Protein AF-A0A4P5YXC4-F1 (afdb_monomer_lite)

Structure (mmCIF, N/CA/C/O backbone):
data_AF-A0A4P5YXC4-F1
#
_entry.id   AF-A0A4P5YXC4-F1
#
loop_
_atom_site.group_PDB
_atom_site.id
_atom_site.type_symbol
_atom_site.label_atom_id
_atom_site.label_alt_id
_atom_site.label_comp_id
_atom_site.label_asym_id
_atom_site.label_entity_id
_atom_site.label_seq_id
_atom_site.pdbx_PDB_ins_code
_atom_site.Cartn_x
_atom_site.Cartn_y
_atom_site.Cartn_z
_atom_site.occupancy
_atom_site.B_iso_or_equiv
_atom_site.auth_seq_id
_atom_site.auth_comp_id
_atom_site.auth_asym_id
_atom_site.auth_atom_id
_atom_site.pdbx_PDB_model_num
ATOM 1 N N . MET A 1 1 ? 29.047 -9.257 -17.873 1.00 56.41 1 MET A N 1
ATOM 2 C CA . MET A 1 1 ? 28.921 -7.893 -17.320 1.00 56.41 1 MET A CA 1
ATOM 3 C C . MET A 1 1 ? 27.484 -7.741 -16.864 1.00 56.41 1 MET A C 1
ATOM 5 O O . MET A 1 1 ? 26.624 -8.015 -17.694 1.00 56.41 1 MET A O 1
ATOM 9 N N . PRO A 1 2 ? 27.195 -7.421 -15.592 1.00 63.06 2 PRO A N 1
ATOM 10 C CA . PRO A 1 2 ? 25.822 -7.106 -15.215 1.00 63.06 2 PRO A CA 1
ATOM 11 C C . PRO A 1 2 ? 25.358 -5.891 -16.028 1.00 63.06 2 PRO A C 1
ATOM 13 O O . PRO A 1 2 ? 26.150 -4.979 -16.282 1.00 63.06 2 PRO A O 1
ATOM 16 N N . ALA A 1 3 ? 24.108 -5.915 -16.489 1.00 78.81 3 ALA A N 1
ATOM 17 C CA . ALA A 1 3 ? 23.504 -4.765 -17.148 1.00 78.81 3 ALA A CA 1
ATOM 18 C C . ALA A 1 3 ? 23.487 -3.567 -16.180 1.00 78.81 3 ALA A C 1
ATOM 20 O O . ALA A 1 3 ? 23.338 -3.743 -14.969 1.00 78.81 3 ALA A O 1
ATOM 21 N N . THR A 1 4 ? 23.689 -2.355 -16.699 1.00 92.62 4 THR A N 1
ATOM 22 C CA . THR A 1 4 ? 23.615 -1.132 -15.889 1.00 92.62 4 THR A CA 1
ATOM 23 C C . THR A 1 4 ? 22.166 -0.851 -15.490 1.00 92.62 4 THR A C 1
ATOM 25 O O . THR A 1 4 ? 21.237 -1.297 -16.165 1.00 92.62 4 THR A O 1
ATOM 28 N N . LEU A 1 5 ? 21.963 -0.085 -14.412 1.00 93.25 5 LEU A N 1
ATOM 29 C CA . LEU A 1 5 ? 20.622 0.318 -13.976 1.00 93.25 5 LEU A CA 1
ATOM 30 C C . LEU A 1 5 ? 19.839 0.992 -15.112 1.00 93.25 5 LEU A C 1
ATOM 32 O O . LEU A 1 5 ? 18.694 0.628 -15.353 1.00 93.25 5 LEU A O 1
ATOM 36 N N . ASP A 1 6 ? 20.474 1.911 -15.840 1.00 93.88 6 ASP A N 1
ATOM 37 C CA . ASP A 1 6 ? 19.835 2.636 -16.943 1.00 93.88 6 ASP A CA 1
ATOM 38 C C . ASP A 1 6 ? 19.415 1.706 -18.089 1.00 93.88 6 ASP A C 1
ATOM 40 O O . ASP A 1 6 ? 18.335 1.877 -18.653 1.00 93.88 6 ASP A O 1
ATOM 44 N N . ALA A 1 7 ? 20.230 0.693 -18.408 1.00 94.06 7 ALA A N 1
ATOM 45 C CA . ALA A 1 7 ? 19.890 -0.298 -19.426 1.00 94.06 7 ALA A CA 1
ATOM 46 C C . ALA A 1 7 ? 18.699 -1.168 -18.988 1.00 94.06 7 ALA A C 1
ATOM 48 O O . ALA A 1 7 ? 17.749 -1.338 -19.745 1.00 94.06 7 ALA A O 1
ATOM 49 N N . LEU A 1 8 ? 18.697 -1.647 -17.739 1.00 94.50 8 LEU A N 1
ATOM 50 C CA . LEU A 1 8 ? 17.586 -2.436 -17.192 1.00 94.50 8 LEU A CA 1
ATOM 51 C C . LEU A 1 8 ? 16.296 -1.619 -17.064 1.00 94.50 8 LEU A C 1
ATOM 53 O O . LEU A 1 8 ? 15.211 -2.137 -17.314 1.00 94.50 8 LEU A O 1
ATOM 57 N N . ALA A 1 9 ? 16.401 -0.344 -16.690 1.00 94.94 9 ALA A N 1
ATOM 58 C CA . ALA A 1 9 ? 15.260 0.558 -16.617 1.00 94.94 9 ALA A CA 1
ATOM 59 C C . ALA A 1 9 ? 14.668 0.812 -18.009 1.00 94.94 9 ALA A C 1
ATOM 61 O O . ALA A 1 9 ? 13.448 0.787 -18.162 1.00 94.94 9 ALA A O 1
ATOM 62 N N . HIS A 1 10 ? 15.514 1.009 -19.025 1.00 95.69 10 HIS A N 1
ATOM 63 C CA . HIS A 1 10 ? 15.068 1.129 -20.410 1.00 95.69 10 HIS A CA 1
ATOM 64 C C . HIS A 1 10 ? 14.295 -0.118 -20.857 1.00 95.69 10 HIS A C 1
ATOM 66 O O . HIS A 1 10 ? 13.153 0.001 -21.306 1.00 95.69 10 HIS A O 1
ATOM 72 N N . ASP A 1 11 ? 14.873 -1.302 -20.651 1.00 95.75 11 ASP A N 1
ATOM 73 C CA . ASP A 1 11 ? 14.254 -2.577 -21.020 1.00 95.75 11 ASP A CA 1
ATOM 74 C C . ASP A 1 11 ? 12.941 -2.822 -20.258 1.00 95.75 11 ASP A C 1
ATOM 76 O O . ASP A 1 11 ? 11.961 -3.294 -20.830 1.00 95.75 11 ASP A O 1
ATOM 80 N N . ALA A 1 12 ? 12.872 -2.450 -18.977 1.00 96.56 12 ALA A N 1
ATOM 81 C CA . ALA A 1 12 ? 11.651 -2.556 -18.184 1.00 96.56 12 ALA A CA 1
ATOM 82 C C . ALA A 1 12 ? 10.549 -1.608 -18.681 1.00 96.56 12 ALA A C 1
ATOM 84 O O . ALA A 1 12 ? 9.378 -1.983 -18.717 1.00 96.56 12 ALA A O 1
ATOM 85 N N . LEU A 1 13 ? 10.892 -0.379 -19.075 1.00 96.44 13 LEU A N 1
ATOM 86 C CA . LEU A 1 13 ? 9.909 0.629 -19.484 1.00 96.44 13 LEU A CA 1
ATOM 87 C C . LEU A 1 13 ? 9.238 0.314 -20.828 1.00 96.44 13 LEU A C 1
ATOM 89 O O . LEU A 1 13 ? 8.099 0.738 -21.035 1.00 96.44 13 LEU A O 1
ATOM 93 N N . ILE A 1 14 ? 9.888 -0.458 -21.706 1.00 97.06 14 ILE A N 1
ATOM 94 C CA . ILE A 1 14 ? 9.304 -0.887 -22.988 1.00 97.06 14 ILE A CA 1
ATOM 95 C C . ILE A 1 14 ? 8.372 -2.105 -22.867 1.00 97.06 14 ILE A C 1
ATOM 97 O O . ILE A 1 14 ? 7.661 -2.424 -23.820 1.00 97.06 14 ILE A O 1
ATOM 101 N N . LEU A 1 15 ? 8.335 -2.781 -21.711 1.00 97.81 15 LEU A N 1
ATOM 102 C CA . LEU A 1 15 ? 7.422 -3.904 -21.484 1.00 97.81 15 LEU A CA 1
ATOM 103 C C . LEU A 1 15 ? 5.951 -3.446 -21.468 1.00 97.81 15 LEU A C 1
ATOM 105 O O . LEU A 1 15 ? 5.659 -2.306 -21.088 1.00 97.81 15 LEU A O 1
ATOM 109 N N . PRO A 1 16 ? 4.994 -4.338 -21.794 1.00 98.06 16 PRO A N 1
ATOM 110 C CA . PRO A 1 16 ? 3.570 -4.088 -21.582 1.00 98.06 16 PRO A CA 1
ATOM 111 C C . PRO A 1 16 ? 3.244 -3.728 -20.118 1.00 98.06 16 PRO A C 1
ATOM 113 O O . PRO A 1 16 ? 3.918 -4.229 -19.213 1.00 98.06 16 PRO A O 1
ATOM 116 N N . PRO A 1 17 ? 2.194 -2.922 -19.852 1.00 96.00 17 PRO A N 1
ATOM 117 C CA . PRO A 1 17 ? 1.850 -2.464 -18.501 1.00 96.00 17 PRO A CA 1
ATOM 118 C C . PRO A 1 17 ? 1.784 -3.570 -17.439 1.00 96.00 17 PRO A C 1
ATOM 120 O O . PRO A 1 17 ? 2.391 -3.425 -16.380 1.00 96.00 17 PRO A O 1
ATOM 123 N N . ASP A 1 18 ? 1.136 -4.695 -17.744 1.00 96.56 18 ASP A N 1
ATOM 124 C CA . ASP A 1 18 ? 0.981 -5.805 -16.793 1.00 96.56 18 ASP A CA 1
ATOM 125 C C . ASP A 1 18 ? 2.324 -6.454 -16.433 1.00 96.56 18 ASP A C 1
ATOM 127 O O . ASP A 1 18 ? 2.571 -6.806 -15.280 1.00 96.56 18 ASP A O 1
ATOM 131 N N . GLN A 1 19 ? 3.234 -6.561 -17.405 1.00 97.75 19 GLN A N 1
ATOM 132 C CA . GLN A 1 19 ? 4.574 -7.102 -17.178 1.00 97.75 19 GLN A CA 1
ATOM 133 C C . GLN A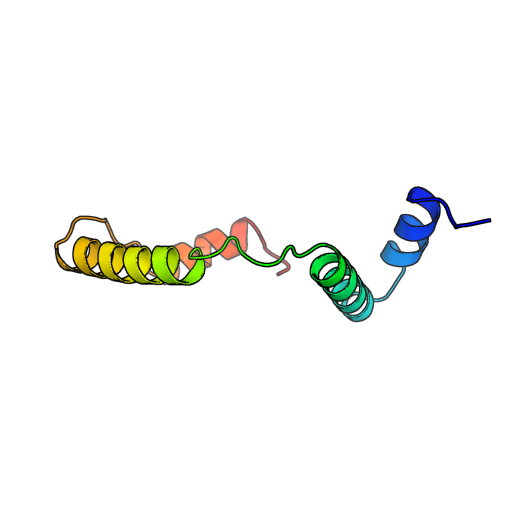 1 19 ? 5.441 -6.134 -16.373 1.00 97.75 19 GLN A C 1
ATOM 135 O O . GLN A 1 19 ? 6.195 -6.571 -15.506 1.00 97.75 19 GLN A O 1
ATOM 140 N N . ARG A 1 20 ? 5.290 -4.820 -16.592 1.00 97.62 20 ARG A N 1
ATOM 141 C CA . ARG A 1 20 ? 5.939 -3.812 -15.742 1.00 97.62 20 ARG A CA 1
ATOM 142 C C . ARG A 1 20 ? 5.456 -3.902 -14.303 1.00 97.62 20 ARG A C 1
ATOM 144 O O . ARG A 1 20 ? 6.274 -3.819 -13.395 1.00 97.62 20 ARG A O 1
ATOM 151 N N . LEU A 1 21 ? 4.153 -4.092 -14.090 1.00 97.19 21 LEU A N 1
ATOM 152 C CA . LEU A 1 21 ? 3.589 -4.249 -12.751 1.00 97.19 21 LEU A CA 1
ATOM 153 C C . LEU A 1 21 ? 4.121 -5.514 -12.065 1.00 97.19 21 LEU A C 1
ATOM 155 O O . LEU A 1 21 ? 4.517 -5.454 -10.902 1.00 97.19 21 LEU A O 1
ATOM 159 N N . ALA A 1 22 ? 4.188 -6.633 -12.791 1.00 97.38 22 ALA A N 1
ATOM 160 C CA . ALA A 1 22 ? 4.760 -7.876 -12.281 1.00 97.38 22 ALA A CA 1
ATOM 161 C C . ALA A 1 22 ? 6.243 -7.716 -11.897 1.00 97.38 22 ALA A C 1
ATOM 163 O O . ALA A 1 22 ? 6.639 -8.119 -10.804 1.00 97.38 22 ALA A O 1
ATOM 164 N N . LEU A 1 23 ? 7.049 -7.080 -12.754 1.00 96.94 23 LEU A N 1
ATOM 165 C CA . LEU A 1 23 ? 8.462 -6.815 -12.474 1.00 96.94 23 LEU A CA 1
ATOM 166 C C . LEU A 1 23 ? 8.637 -5.861 -11.285 1.00 96.94 23 LEU A C 1
ATOM 168 O O . LEU A 1 23 ? 9.449 -6.120 -10.402 1.00 96.94 23 LEU A O 1
ATOM 172 N N . ALA A 1 24 ? 7.850 -4.783 -11.227 1.00 96.56 24 ALA A N 1
ATOM 173 C CA . ALA A 1 24 ? 7.870 -3.850 -10.105 1.00 96.56 24 ALA A CA 1
ATOM 174 C C . ALA A 1 24 ? 7.549 -4.557 -8.785 1.00 96.56 24 ALA A C 1
ATOM 176 O O . ALA A 1 24 ? 8.212 -4.301 -7.782 1.00 96.56 24 ALA A O 1
ATOM 177 N N . ARG A 1 25 ? 6.580 -5.481 -8.789 1.00 95.81 25 ARG A N 1
ATOM 178 C CA . ARG A 1 25 ? 6.250 -6.277 -7.607 1.00 95.81 25 ARG A CA 1
ATOM 179 C C . ARG A 1 25 ? 7.424 -7.145 -7.155 1.00 95.81 25 ARG A C 1
ATOM 181 O O . ARG A 1 25 ? 7.782 -7.086 -5.989 1.00 95.81 25 ARG A O 1
ATOM 188 N N . GLN A 1 26 ? 8.054 -7.877 -8.073 1.00 96.00 26 GLN A N 1
ATOM 189 C CA . GLN A 1 26 ? 9.217 -8.715 -7.753 1.00 96.00 26 GLN A CA 1
ATOM 190 C C . GLN A 1 26 ? 10.382 -7.902 -7.179 1.00 96.00 26 GLN A C 1
ATOM 192 O O . GLN A 1 26 ? 11.025 -8.332 -6.225 1.00 96.00 26 GLN A O 1
ATOM 197 N N . LEU A 1 27 ? 10.650 -6.722 -7.745 1.00 95.00 27 LEU A N 1
ATOM 198 C CA . LEU A 1 27 ? 11.701 -5.837 -7.245 1.00 95.00 27 LEU A CA 1
ATOM 199 C C . LEU A 1 27 ? 11.372 -5.307 -5.846 1.00 95.00 27 LEU A C 1
ATOM 201 O O . LEU A 1 27 ? 12.256 -5.302 -4.994 1.00 95.00 27 LEU A O 1
ATOM 205 N N . LEU A 1 28 ? 10.121 -4.905 -5.596 1.00 94.75 28 LEU A N 1
ATOM 206 C CA . LEU A 1 28 ? 9.675 -4.483 -4.265 1.00 94.75 28 LEU A CA 1
ATOM 207 C C . LEU A 1 28 ? 9.811 -5.611 -3.239 1.00 94.75 28 LEU A C 1
ATOM 209 O O . LEU A 1 28 ? 10.439 -5.394 -2.210 1.00 94.75 28 LEU A O 1
ATOM 213 N N . ASP A 1 29 ? 9.322 -6.812 -3.556 1.00 93.25 29 ASP A N 1
ATOM 214 C CA . ASP A 1 29 ? 9.430 -7.979 -2.672 1.00 93.25 29 ASP A CA 1
ATOM 215 C C . ASP A 1 29 ? 10.910 -8.331 -2.391 1.00 93.25 29 ASP A C 1
ATOM 217 O O . ASP A 1 29 ? 11.249 -8.793 -1.308 1.00 93.25 29 ASP A O 1
ATOM 221 N N . SER A 1 30 ? 11.825 -8.081 -3.340 1.00 93.31 30 SER A N 1
ATOM 222 C CA . SER A 1 30 ? 13.259 -8.373 -3.166 1.00 93.31 30 SER A CA 1
ATOM 223 C C . SER A 1 30 ? 13.996 -7.440 -2.198 1.00 93.31 30 SER A C 1
ATOM 225 O O . SER A 1 30 ? 15.092 -7.774 -1.748 1.00 93.31 30 SER A O 1
ATOM 227 N N . VAL A 1 31 ? 13.424 -6.267 -1.910 1.00 93.19 31 VAL A N 1
ATOM 228 C CA . VAL A 1 31 ? 14.001 -5.262 -1.000 1.00 93.19 31 VAL A CA 1
ATOM 229 C C . VAL A 1 31 ? 13.145 -5.031 0.242 1.00 93.19 31 VAL A C 1
ATOM 231 O O . VAL A 1 31 ? 13.534 -4.245 1.106 1.00 93.19 31 VAL A O 1
ATOM 234 N N . GLU A 1 32 ? 11.982 -5.679 0.326 1.00 85.81 32 GLU A N 1
ATOM 235 C CA . GLU A 1 32 ? 11.117 -5.621 1.494 1.00 85.81 32 GLU A CA 1
ATOM 236 C C . GLU A 1 32 ? 11.850 -6.273 2.669 1.00 85.81 32 GLU A C 1
ATOM 238 O O . GLU A 1 32 ? 12.232 -7.442 2.637 1.00 85.81 32 GLU A O 1
ATOM 243 N N . LEU A 1 33 ? 12.141 -5.459 3.682 1.00 82.75 33 LEU A N 1
ATOM 244 C CA . LEU A 1 33 ? 12.803 -5.917 4.893 1.00 82.75 33 LEU A CA 1
ATOM 245 C C . LEU A 1 33 ? 11.782 -6.625 5.776 1.00 82.75 33 LEU A C 1
ATOM 247 O O . LEU A 1 33 ? 10.632 -6.192 5.870 1.00 82.75 33 LEU A O 1
ATOM 251 N N . GLU A 1 34 ? 12.237 -7.662 6.477 1.00 84.25 34 GLU A N 1
ATOM 252 C CA . GLU A 1 34 ? 11.455 -8.244 7.562 1.00 84.25 34 GLU A CA 1
ATOM 253 C C . GLU A 1 34 ? 11.051 -7.132 8.542 1.00 84.25 34 GLU A C 1
ATOM 255 O O . GLU A 1 34 ? 11.910 -6.333 8.942 1.00 84.25 34 GLU A O 1
ATOM 260 N N . PRO A 1 35 ? 9.763 -7.041 8.919 1.00 84.50 35 PRO A N 1
ATOM 261 C CA . PRO A 1 35 ? 9.318 -6.049 9.878 1.00 84.50 35 PRO A CA 1
ATOM 262 C C . PRO A 1 35 ? 10.122 -6.162 11.172 1.00 84.50 35 PRO A C 1
ATOM 264 O O . PRO A 1 35 ? 10.390 -7.263 11.660 1.00 84.50 35 PRO A O 1
ATOM 267 N N . GLU A 1 36 ? 10.457 -5.015 11.762 1.00 90.44 36 GLU A N 1
ATOM 268 C CA . GLU A 1 36 ? 11.103 -4.983 13.073 1.00 90.44 36 GLU A CA 1
ATOM 269 C C . GLU A 1 36 ? 10.292 -5.811 14.085 1.00 90.44 36 GLU A C 1
ATOM 271 O O . GLU A 1 36 ? 9.054 -5.726 14.096 1.00 90.44 36 GLU A O 1
ATOM 276 N N . PRO A 1 37 ? 10.940 -6.600 14.963 1.00 93.62 37 PRO A N 1
ATOM 277 C CA . PRO A 1 37 ? 10.2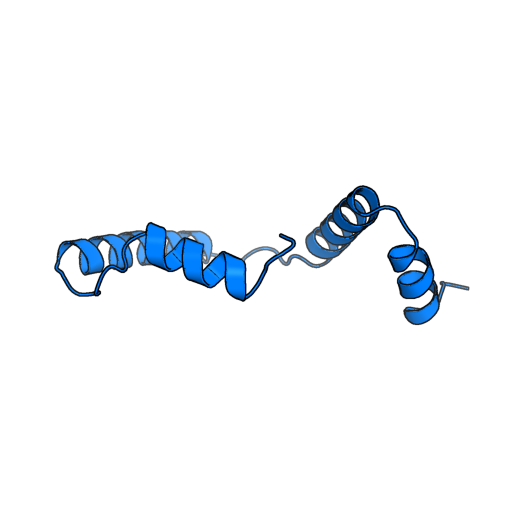33 -7.373 15.972 1.00 93.62 37 PRO A CA 1
ATOM 278 C C . PRO A 1 37 ? 9.249 -6.503 16.766 1.00 93.62 37 PRO A C 1
ATOM 280 O O . PRO A 1 37 ? 9.625 -5.520 17.403 1.00 93.62 37 PRO A O 1
ATOM 283 N N . GLY A 1 38 ? 7.967 -6.871 16.726 1.00 94.50 38 GLY A N 1
ATOM 284 C CA . GLY A 1 38 ? 6.892 -6.136 17.398 1.00 94.50 38 GLY A CA 1
ATOM 285 C C . GLY A 1 38 ? 6.224 -5.033 16.569 1.00 94.50 38 GLY A C 1
ATOM 286 O O . GLY A 1 38 ? 5.244 -4.464 17.050 1.00 94.50 38 GLY A O 1
ATOM 287 N N . ALA A 1 39 ? 6.669 -4.766 15.336 1.00 94.25 39 ALA A N 1
ATOM 288 C CA . ALA A 1 39 ? 6.012 -3.825 14.426 1.00 94.25 39 ALA A CA 1
ATOM 289 C C . ALA A 1 39 ? 4.537 -4.186 14.194 1.00 94.25 39 ALA A C 1
ATOM 291 O O . ALA A 1 39 ? 3.677 -3.318 14.306 1.00 94.25 39 ALA A O 1
ATOM 292 N N . GLU A 1 40 ? 4.234 -5.470 13.980 1.00 93.81 40 GLU A N 1
ATOM 293 C CA . GLU A 1 40 ? 2.857 -5.954 13.802 1.00 93.81 40 GLU A CA 1
ATOM 294 C C . GLU A 1 40 ? 1.986 -5.672 15.037 1.00 93.81 40 GLU A C 1
ATOM 296 O O . GLU A 1 40 ? 0.892 -5.124 14.937 1.00 93.81 40 GLU A O 1
ATOM 301 N N . ALA A 1 41 ? 2.503 -5.962 16.235 1.00 96.19 41 ALA A N 1
ATOM 302 C CA . ALA A 1 41 ? 1.782 -5.710 17.481 1.00 96.19 41 ALA A CA 1
ATOM 303 C C . ALA A 1 41 ? 1.566 -4.206 17.732 1.00 96.19 41 ALA A C 1
ATOM 305 O O . ALA A 1 41 ? 0.495 -3.794 18.184 1.00 96.19 41 ALA A O 1
ATOM 306 N N . ALA A 1 42 ? 2.568 -3.375 17.427 1.00 97.19 42 ALA A N 1
ATOM 307 C CA . ALA A 1 42 ? 2.450 -1.922 17.501 1.00 97.19 42 ALA A CA 1
ATOM 308 C C . ALA A 1 42 ? 1.426 -1.385 16.487 1.00 97.19 42 ALA A C 1
ATOM 310 O O . ALA A 1 42 ? 0.681 -0.452 16.797 1.00 97.19 42 ALA A O 1
ATOM 311 N N . TRP A 1 43 ? 1.361 -1.989 15.300 1.00 96.44 43 TRP A N 1
ATOM 312 C CA . TRP A 1 43 ? 0.407 -1.622 14.265 1.00 96.44 43 TRP A CA 1
ATOM 313 C C . TRP A 1 43 ? -1.030 -1.971 14.651 1.00 96.44 43 TRP A C 1
ATOM 315 O O . TRP A 1 43 ? -1.910 -1.115 14.558 1.00 96.44 43 TRP A O 1
ATOM 325 N N . GLU A 1 44 ? -1.259 -3.163 15.197 1.00 98.06 44 GLU A N 1
ATOM 326 C CA . GLU A 1 44 ? -2.568 -3.569 15.714 1.00 98.06 44 GLU A CA 1
ATOM 327 C C . GLU A 1 44 ? -3.045 -2.624 16.831 1.00 98.06 44 GLU A C 1
ATOM 329 O O . GLU A 1 44 ? -4.172 -2.118 16.809 1.00 98.06 44 GLU A O 1
ATOM 334 N N . ALA A 1 45 ? -2.156 -2.291 17.775 1.00 98.12 45 ALA A N 1
ATOM 335 C CA . ALA A 1 45 ? -2.459 -1.331 18.835 1.00 98.12 45 ALA A CA 1
ATOM 336 C C . ALA A 1 45 ? -2.841 0.053 18.274 1.00 98.12 45 ALA A C 1
ATOM 338 O O . ALA A 1 45 ? -3.777 0.698 18.762 1.00 98.12 45 ALA A O 1
ATOM 339 N N . GLU A 1 46 ? -2.153 0.507 17.225 1.00 97.94 46 GLU A N 1
ATOM 340 C CA . GLU A 1 46 ? -2.449 1.771 16.555 1.00 97.94 46 GLU A CA 1
ATOM 341 C C . GLU A 1 46 ? -3.800 1.747 15.826 1.00 97.94 46 GLU A C 1
ATOM 343 O O . GLU A 1 46 ? -4.554 2.723 15.910 1.00 97.94 46 GLU A O 1
ATOM 348 N N . ILE A 1 47 ? -4.151 0.647 15.155 1.00 97.88 47 ILE A N 1
ATOM 349 C CA . ILE A 1 47 ? -5.456 0.478 14.499 1.00 97.88 47 ILE A CA 1
ATOM 350 C C . ILE A 1 47 ? -6.581 0.602 15.529 1.00 97.88 47 ILE A C 1
ATOM 352 O O . ILE A 1 47 ? -7.500 1.410 15.347 1.00 97.88 47 ILE A O 1
ATOM 356 N N . VAL A 1 48 ? -6.486 -0.129 16.645 1.00 98.12 48 VAL A N 1
ATOM 357 C CA . VAL A 1 48 ? -7.479 -0.074 17.730 1.00 98.12 48 VAL A CA 1
ATOM 358 C C . VAL A 1 48 ? -7.616 1.352 18.266 1.00 98.12 48 VAL A C 1
ATOM 360 O O . VAL A 1 48 ? -8.734 1.868 18.392 1.00 98.12 48 VAL A O 1
ATOM 363 N N . ARG A 1 49 ? -6.490 2.032 18.519 1.00 97.38 49 ARG A N 1
ATOM 364 C CA . ARG A 1 49 ? -6.473 3.422 18.995 1.00 97.38 49 ARG A CA 1
ATOM 365 C C . ARG A 1 49 ? -7.151 4.374 18.008 1.00 97.38 49 ARG A C 1
ATOM 367 O O . ARG A 1 49 ? -7.962 5.207 18.423 1.00 97.38 49 ARG A O 1
ATOM 374 N N . ARG A 1 50 ? -6.855 4.262 16.707 1.00 96.94 50 ARG A N 1
ATOM 375 C CA . ARG A 1 50 ? -7.450 5.116 15.662 1.00 96.94 50 ARG A CA 1
ATOM 376 C C . ARG A 1 50 ? -8.951 4.904 15.537 1.00 96.94 50 ARG A C 1
ATOM 378 O O . ARG A 1 50 ? -9.685 5.885 15.444 1.00 96.94 50 ARG A O 1
ATOM 385 N N . ILE A 1 51 ? -9.415 3.658 15.593 1.00 96.44 51 ILE A N 1
ATOM 386 C CA . ILE A 1 51 ? -10.848 3.341 15.558 1.00 96.44 51 ILE A CA 1
ATOM 387 C C . ILE A 1 51 ? -11.560 3.931 16.781 1.00 96.44 51 ILE A C 1
ATOM 389 O O . ILE A 1 51 ? -12.629 4.525 16.637 1.00 96.44 51 ILE A O 1
ATOM 393 N N . ALA A 1 52 ? -10.981 3.796 17.977 1.00 96.88 52 ALA A N 1
ATOM 394 C CA . ALA A 1 52 ? -11.554 4.361 19.197 1.00 96.88 52 ALA A CA 1
ATOM 395 C C . ALA A 1 52 ? -11.634 5.895 19.133 1.00 96.88 52 ALA A C 1
ATOM 397 O O . ALA A 1 52 ? -12.692 6.463 19.402 1.00 96.88 52 ALA A O 1
ATOM 398 N N . SER A 1 53 ? -10.555 6.557 18.703 1.00 96.19 53 SER A N 1
ATOM 399 C CA . SER A 1 53 ? -10.520 8.013 18.505 1.00 96.19 53 SER A CA 1
ATOM 400 C C . SER A 1 53 ? -11.570 8.477 17.492 1.00 96.19 53 SER A C 1
ATOM 402 O O . SER A 1 53 ? -12.326 9.409 17.766 1.00 96.19 53 SER A O 1
ATOM 404 N N . PHE A 1 54 ? -11.690 7.780 16.357 1.00 95.38 54 PHE A N 1
ATOM 405 C CA . PHE A 1 54 ? -12.709 8.063 15.347 1.00 95.38 54 PHE A CA 1
ATOM 406 C C . PHE A 1 54 ? -14.126 7.974 15.927 1.00 95.38 54 PHE A C 1
ATOM 408 O O . PHE A 1 54 ? -14.913 8.908 15.781 1.00 95.38 54 PHE A O 1
ATOM 415 N N . LYS A 1 55 ? -14.440 6.883 16.639 1.00 95.06 55 LYS A N 1
ATOM 416 C CA . LYS A 1 55 ? -15.748 6.684 17.287 1.00 95.06 55 LYS A CA 1
ATOM 417 C C . LYS A 1 55 ? -16.042 7.739 18.357 1.00 95.06 55 LYS A C 1
ATOM 419 O O . LYS A 1 55 ? -17.197 8.108 18.533 1.00 95.06 55 LYS A O 1
ATOM 424 N N . ALA A 1 56 ? -15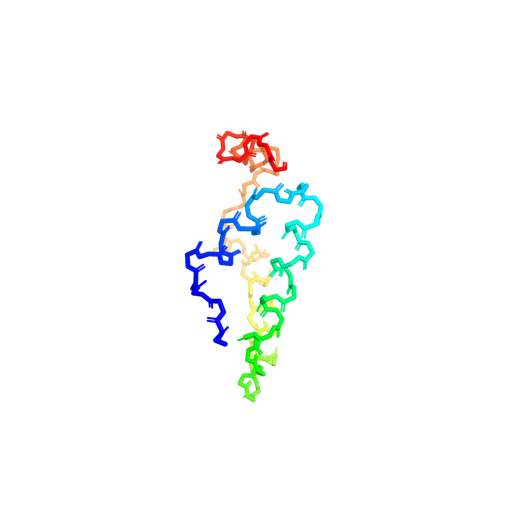.013 8.241 19.037 1.00 96.62 56 ALA A N 1
ATOM 425 C CA . ALA A 1 56 ? -15.120 9.315 20.022 1.00 96.62 56 ALA A CA 1
ATOM 426 C C . ALA A 1 56 ? -15.220 10.725 19.399 1.00 96.62 56 ALA A C 1
ATOM 428 O O . ALA A 1 56 ? -15.297 11.708 20.130 1.00 96.62 56 ALA A O 1
ATOM 429 N N . GLY A 1 57 ? -15.203 10.850 18.066 1.00 95.62 57 GLY A N 1
ATOM 430 C CA . GLY A 1 57 ? -15.246 12.142 17.375 1.00 95.62 57 GLY A CA 1
ATOM 431 C C . GLY A 1 57 ? -13.901 12.876 17.324 1.00 95.62 57 GLY A C 1
ATOM 432 O O . GLY A 1 57 ? -13.858 14.043 16.944 1.00 95.62 57 GLY A O 1
ATOM 433 N N . GLY A 1 58 ? -12.794 12.203 17.654 1.00 93.25 58 GLY A N 1
ATOM 434 C CA . GLY A 1 58 ? -11.433 12.753 17.621 1.00 93.25 58 GLY A CA 1
ATOM 435 C C . GLY A 1 58 ? -10.877 13.004 16.213 1.00 93.25 58 GLY A C 1
ATOM 436 O O . GLY A 1 58 ? -9.758 13.488 16.063 1.00 93.25 58 G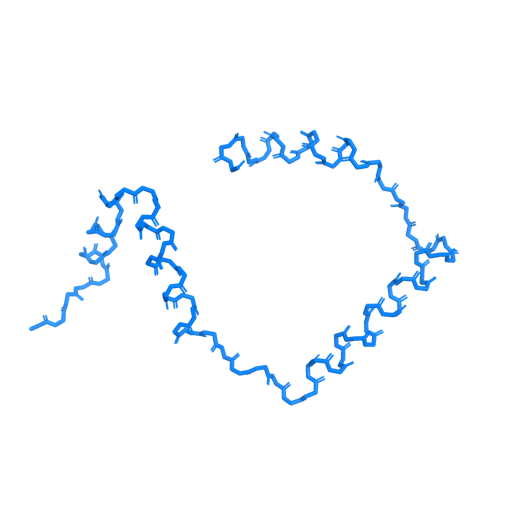LY A O 1
ATOM 437 N N . SER A 1 59 ? -11.646 12.693 15.169 1.00 91.31 59 SER A N 1
ATOM 438 C CA . SER A 1 59 ? -11.291 12.945 13.773 1.00 91.31 59 SER A CA 1
ATOM 439 C C . SER A 1 59 ? -12.525 13.321 12.960 1.00 91.31 59 SER A C 1
ATOM 441 O O . SER A 1 59 ? -13.589 12.730 13.142 1.00 91.31 59 SER A O 1
ATOM 443 N N . LYS A 1 60 ? -12.373 14.256 12.018 1.00 92.00 60 LYS A N 1
ATOM 444 C CA . LYS A 1 60 ? -13.451 14.671 11.116 1.00 92.00 60 LYS A CA 1
ATOM 445 C C . LYS A 1 60 ? -13.539 13.715 9.915 1.00 92.00 60 LYS A C 1
ATOM 447 O O . LYS A 1 60 ? -12.598 13.694 9.120 1.00 92.00 60 LYS A O 1
ATOM 452 N N . PRO A 1 61 ? -14.634 12.948 9.746 1.00 92.38 61 PRO A N 1
ATOM 453 C CA . PRO A 1 61 ? -14.810 12.122 8.559 1.00 92.38 61 PRO A CA 1
ATOM 454 C C . PRO A 1 61 ? -14.973 12.992 7.312 1.00 92.38 61 PRO A C 1
ATOM 456 O O . PRO A 1 61 ? -15.571 14.069 7.357 1.00 92.38 61 PRO A O 1
ATOM 459 N N . ILE A 1 62 ? -14.479 12.482 6.188 1.00 94.56 62 ILE A N 1
ATOM 460 C CA . ILE A 1 62 ? -14.742 13.024 4.855 1.00 94.56 62 ILE A CA 1
ATOM 461 C C . ILE A 1 62 ? -15.661 12.024 4.144 1.00 94.56 62 ILE A C 1
ATOM 463 O O . ILE A 1 62 ? -15.382 10.822 4.197 1.00 94.56 62 ILE A O 1
ATOM 467 N N . PRO A 1 63 ? -16.748 12.466 3.487 1.00 95.88 63 PRO A N 1
ATOM 468 C CA . PRO A 1 63 ? -17.583 11.574 2.696 1.00 95.88 63 PRO A CA 1
ATOM 469 C C . PRO A 1 63 ? -16.756 10.820 1.651 1.00 95.88 63 PRO A C 1
ATOM 471 O O . PRO A 1 63 ? -15.970 11.417 0.917 1.00 95.88 63 PRO A O 1
ATOM 474 N N . ALA A 1 64 ? -16.970 9.508 1.534 1.00 94.94 64 ALA A N 1
ATOM 475 C CA . ALA A 1 64 ? -16.211 8.674 0.601 1.00 94.94 64 ALA A CA 1
ATOM 476 C C . ALA A 1 64 ? -16.285 9.193 -0.849 1.00 94.94 64 ALA A C 1
ATOM 478 O O . ALA A 1 64 ? -15.281 9.199 -1.556 1.00 94.94 64 ALA A O 1
ATOM 479 N N . GLY A 1 65 ? -17.445 9.706 -1.277 1.00 96.62 65 GLY A N 1
ATOM 480 C CA . GLY A 1 65 ? -17.612 10.298 -2.608 1.00 96.62 65 GLY A CA 1
ATOM 481 C C . GLY A 1 65 ? -16.675 11.480 -2.876 1.00 96.62 65 GLY A C 1
ATOM 482 O O . GLY A 1 65 ? -16.151 11.600 -3.982 1.00 96.62 65 GLY A O 1
ATOM 483 N N . GLU 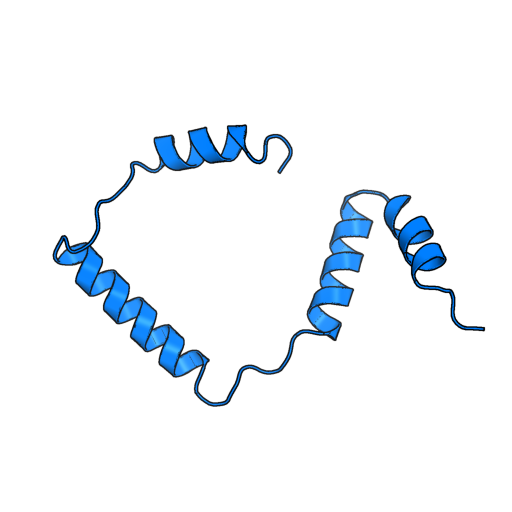A 1 66 ? -16.405 12.307 -1.863 1.00 96.44 66 GLU A N 1
ATOM 484 C CA . GLU A 1 66 ? -15.458 13.420 -1.962 1.00 96.44 66 GLU A CA 1
ATOM 485 C C . GLU A 1 66 ? -14.015 12.912 -2.064 1.00 96.44 66 GLU A C 1
ATOM 487 O O . GLU A 1 66 ? -13.251 13.396 -2.899 1.00 96.44 66 GLU A O 1
ATOM 492 N N . VAL A 1 67 ? -13.657 11.889 -1.280 1.00 95.38 67 VAL A N 1
ATOM 493 C CA . VAL A 1 67 ? -12.343 11.234 -1.369 1.00 95.38 67 VAL A CA 1
ATOM 494 C C . VAL A 1 67 ? -12.111 10.686 -2.779 1.00 95.38 67 VAL A C 1
ATOM 496 O O . VAL A 1 67 ? -11.111 11.021 -3.410 1.00 95.38 67 VAL A O 1
ATOM 499 N N . PHE A 1 68 ? -13.054 9.909 -3.319 1.00 94.38 68 PHE A N 1
ATOM 500 C CA . PHE A 1 68 ? -12.919 9.330 -4.659 1.00 94.38 68 PHE A CA 1
ATOM 501 C C . PHE A 1 68 ? -12.949 10.380 -5.776 1.00 94.38 68 PHE A C 1
ATOM 503 O O . PHE A 1 68 ? -12.265 10.214 -6.785 1.00 94.38 68 PHE A O 1
ATOM 510 N N . ALA A 1 69 ? -13.707 11.469 -5.614 1.00 95.25 69 ALA A N 1
ATOM 511 C CA . ALA A 1 69 ? -13.685 12.581 -6.563 1.00 95.25 69 ALA A CA 1
ATOM 512 C C . ALA A 1 69 ? -12.302 13.239 -6.636 1.00 95.25 69 ALA A C 1
ATOM 514 O O . ALA A 1 69 ? -11.805 13.471 -7.735 1.00 95.25 69 ALA A O 1
ATOM 515 N N . ARG A 1 70 ? -11.658 13.470 -5.485 1.00 94.75 70 ARG A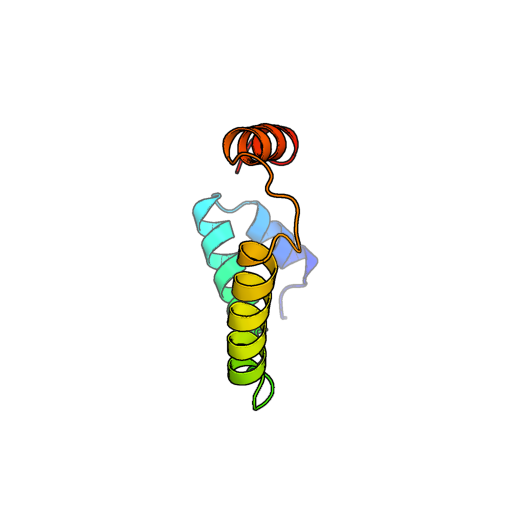 N 1
ATOM 516 C CA . ARG A 1 70 ? -10.285 13.992 -5.425 1.00 94.75 70 ARG A CA 1
ATOM 517 C C . ARG A 1 70 ? -9.271 12.998 -5.999 1.00 94.75 70 ARG A C 1
ATOM 519 O O . ARG A 1 70 ? -8.393 13.410 -6.748 1.00 94.75 70 ARG A O 1
ATOM 526 N N . LEU A 1 71 ? -9.410 11.700 -5.707 1.00 94.25 71 LEU A N 1
ATOM 527 C CA . LEU A 1 71 ? -8.520 10.659 -6.245 1.00 94.25 71 LEU A CA 1
ATOM 528 C C . LEU A 1 71 ? -8.500 10.645 -7.778 1.00 94.25 71 LEU A C 1
ATOM 530 O O . LEU A 1 71 ? -7.422 10.631 -8.363 1.00 94.25 71 LEU A O 1
ATOM 534 N N . ARG A 1 72 ? -9.666 10.750 -8.427 1.00 93.31 72 ARG A N 1
ATOM 535 C CA . ARG A 1 72 ? -9.756 10.830 -9.896 1.00 93.31 72 ARG A CA 1
ATOM 536 C C . ARG A 1 72 ? -9.045 12.048 -10.495 1.00 93.31 72 ARG A C 1
ATOM 538 O O . ARG A 1 72 ? -8.654 12.001 -11.651 1.00 93.31 72 ARG A O 1
ATOM 545 N N . GLN A 1 73 ? -8.889 13.136 -9.739 1.00 93.31 73 GLN A N 1
ATOM 546 C CA . GLN A 1 73 ? -8.169 14.325 -10.208 1.00 93.31 73 GLN A CA 1
ATOM 547 C C . GLN A 1 73 ? -6.649 14.154 -10.116 1.00 93.31 73 GLN A C 1
ATOM 549 O O . GLN A 1 73 ? -5.932 14.642 -10.983 1.00 93.31 73 GLN A O 1
ATOM 554 N N . ILE A 1 74 ? -6.157 13.483 -9.070 1.00 91.69 74 ILE A N 1
ATOM 555 C CA . ILE A 1 74 ? -4.713 13.342 -8.810 1.00 91.69 74 ILE A CA 1
ATOM 556 C C . ILE A 1 74 ? -4.102 12.075 -9.425 1.00 91.69 74 ILE A C 1
ATOM 558 O O . ILE A 1 74 ? -2.888 12.006 -9.591 1.00 91.69 74 ILE A O 1
ATOM 562 N N . ALA A 1 75 ? -4.923 11.073 -9.743 1.00 85.50 75 ALA A N 1
ATOM 563 C CA . ALA A 1 75 ? -4.518 9.819 -10.372 1.00 85.50 75 ALA A CA 1
ATOM 564 C C . ALA A 1 75 ? -5.584 9.374 -11.397 1.00 85.50 75 ALA A C 1
ATOM 566 O O . ALA A 1 75 ? -6.315 8.419 -11.140 1.00 85.50 75 ALA A O 1
ATOM 567 N N . PRO A 1 76 ? -5.716 10.088 -12.531 1.00 71.19 76 PRO A N 1
ATOM 568 C CA . PRO A 1 76 ? -6.780 9.851 -13.511 1.00 71.19 76 PRO A CA 1
ATOM 569 C C . PRO A 1 76 ? -6.691 8.492 -14.226 1.00 71.19 76 PRO A C 1
ATOM 571 O O . PRO A 1 76 ? -7.719 7.987 -14.668 1.00 71.19 76 PRO A O 1
ATOM 574 N N . ASP A 1 77 ? -5.497 7.892 -14.281 1.00 66.94 77 ASP A N 1
ATOM 575 C CA . ASP A 1 77 ? -5.201 6.673 -15.051 1.00 66.94 77 ASP A CA 1
ATOM 576 C C . ASP A 1 77 ? -4.800 5.469 -14.167 1.00 66.94 77 ASP A C 1
ATOM 578 O O . ASP A 1 77 ? -4.105 4.561 -14.629 1.00 66.94 77 ASP A O 1
ATOM 582 N N . ARG A 1 78 ? -5.177 5.479 -12.878 1.00 58.44 78 ARG A N 1
ATOM 583 C CA . ARG A 1 78 ? -5.043 4.328 -11.964 1.00 58.44 78 ARG A CA 1
ATOM 584 C C . ARG A 1 78 ? -6.356 3.580 -11.780 1.00 58.44 78 ARG A C 1
ATOM 586 O O . ARG A 1 78 ? -7.411 4.246 -11.710 1.00 58.44 78 ARG A O 1
#

Radius of gyration: 19.97 Å; chains: 1; bounding box: 46×23×43 Å

Sequence (78 aa):
MPATLDALAHDALILPPDQRLALARQLLDSVELEPEPGAEAAWEAEIVRRIASFKAGGSKPIPAGEVFARLRQIAPDR

Foldseek 3Di:
DPDDPVRVVVVLVPDDPVSNVVVVVVVCVVPDDDDDVCPVVVVVVVVVVVVVCVVVVVDDDDPVVVVVVVCCVVCVPD

Secondary structure (DSSP, 8-state):
-PPPHHHHHHHHHTS-HHHHHHHHHHHHHHH-PPPPTTHHHHHHHHHHHHHHHHHTT-S----HHHHHHHHHHH-TT-

pLDDT: mean 92.41, std 8.57, range [56.41, 98.12]